Protein AF-A0A497QL38-F1 (afdb_monomer)

pLDDT: mean 92.39, std 6.49, range [60.69, 97.81]

Radius of gyration: 20.89 Å; Cα contacts (8 Å, |Δi|>4): 35; chains: 1; bounding box: 38×19×68 Å

Mean predicted aligned error: 4.7 Å

Structure (mmCIF, N/CA/C/O backbone):
data_AF-A0A497QL38-F1
#
_entry.id   AF-A0A497QL38-F1
#
loop_
_atom_site.group_PDB
_atom_site.id
_atom_site.type_symbol
_atom_site.label_atom_id
_atom_site.label_alt_id
_atom_site.label_comp_id
_atom_site.label_asym_id
_atom_site.label_entity_id
_atom_site.label_seq_id
_atom_site.pdbx_PDB_ins_code
_atom_site.Cartn_x
_atom_site.Cartn_y
_atom_site.Cartn_z
_atom_site.occupancy
_atom_site.B_iso_or_equiv
_atom_site.auth_seq_id
_atom_site.auth_comp_id
_atom_site.auth_asym_id
_atom_site.auth_atom_id
_atom_site.pdbx_PDB_model_num
ATOM 1 N N . MET A 1 1 ? -9.485 -15.155 18.826 1.00 60.69 1 MET A N 1
ATOM 2 C CA . MET A 1 1 ? -8.903 -13.821 18.546 1.00 60.69 1 MET A CA 1
ATOM 3 C C . MET A 1 1 ? -9.955 -12.749 18.734 1.00 60.69 1 MET A C 1
ATOM 5 O O . MET A 1 1 ? -11.055 -12.880 18.198 1.00 60.69 1 MET A O 1
ATOM 9 N N . LYS A 1 2 ? -9.629 -11.693 19.480 1.00 82.69 2 LYS A N 1
ATOM 10 C CA . LYS A 1 2 ? -10.497 -10.520 19.619 1.00 82.69 2 LYS A CA 1
ATOM 11 C C . LYS A 1 2 ? -10.537 -9.746 18.298 1.00 82.69 2 LYS A C 1
ATOM 13 O O . LYS A 1 2 ? -9.587 -9.730 17.519 1.00 82.69 2 LYS A O 1
ATOM 18 N N . LYS A 1 3 ? -11.655 -9.071 18.027 1.00 86.50 3 LYS A N 1
ATOM 19 C CA . LYS A 1 3 ? -11.841 -8.284 16.793 1.00 86.50 3 LYS A CA 1
ATOM 20 C C . LYS A 1 3 ? -10.783 -7.179 16.632 1.00 86.50 3 LYS A C 1
ATOM 22 O O . LYS A 1 3 ? -10.414 -6.865 15.505 1.00 86.50 3 LYS A O 1
ATOM 27 N N . SER A 1 4 ? -10.301 -6.606 17.735 1.00 88.31 4 SER A N 1
ATOM 28 C CA . SER A 1 4 ? -9.210 -5.623 17.766 1.00 88.31 4 SER A CA 1
ATOM 29 C C . SER A 1 4 ? -7.870 -6.225 17.332 1.00 88.31 4 SER A C 1
ATOM 31 O O . SER A 1 4 ? -7.221 -5.654 16.462 1.00 88.31 4 SER A O 1
ATOM 33 N N . GLU A 1 5 ? -7.512 -7.405 17.843 1.00 90.81 5 GLU A N 1
ATOM 34 C CA . GLU A 1 5 ? -6.295 -8.142 17.460 1.00 90.81 5 GLU A CA 1
ATOM 35 C C . GLU A 1 5 ? -6.280 -8.442 15.956 1.00 90.81 5 GLU A C 1
ATOM 37 O O . GLU A 1 5 ? -5.297 -8.167 15.273 1.00 90.81 5 GLU A O 1
ATOM 42 N N . LYS A 1 6 ? -7.409 -8.906 15.397 1.00 93.25 6 LYS A N 1
ATOM 43 C CA . LYS A 1 6 ? -7.525 -9.159 13.949 1.00 93.25 6 LYS A CA 1
ATOM 44 C C . LYS A 1 6 ? -7.336 -7.882 13.119 1.00 93.25 6 LYS A C 1
ATOM 46 O O . LYS A 1 6 ? -6.722 -7.909 12.058 1.00 93.25 6 LYS A O 1
ATOM 51 N N . LEU A 1 7 ? -7.850 -6.744 13.590 1.00 93.12 7 LEU A N 1
ATOM 52 C CA . LEU A 1 7 ? -7.652 -5.455 12.918 1.00 93.12 7 LEU A CA 1
ATOM 53 C C . LEU A 1 7 ? -6.198 -4.964 13.024 1.00 93.12 7 LEU A C 1
ATOM 55 O O . LEU A 1 7 ? -5.704 -4.359 12.076 1.00 93.12 7 LEU A O 1
ATOM 59 N N . GLN A 1 8 ? -5.503 -5.242 14.130 1.00 93.25 8 GLN A N 1
ATOM 60 C CA . GLN A 1 8 ? -4.076 -4.943 14.287 1.00 93.25 8 GLN A CA 1
ATOM 61 C C . GLN A 1 8 ? -3.208 -5.806 13.363 1.00 93.25 8 GLN A C 1
ATOM 63 O O . GLN A 1 8 ? -2.353 -5.262 12.669 1.00 93.25 8 GLN A O 1
ATOM 68 N N . GLN A 1 9 ? -3.486 -7.110 13.267 1.00 95.38 9 GLN A N 1
ATOM 69 C CA . GLN A 1 9 ? -2.826 -8.001 12.305 1.00 95.38 9 GLN A CA 1
ATOM 70 C C . GLN A 1 9 ? -3.037 -7.524 10.863 1.00 95.38 9 GLN A C 1
ATOM 72 O O . GLN A 1 9 ? -2.091 -7.465 10.081 1.00 95.38 9 GLN A O 1
ATOM 77 N N . ASN A 1 10 ? -4.255 -7.095 10.517 1.00 94.62 10 ASN A N 1
ATOM 78 C CA . ASN A 1 10 ? -4.527 -6.528 9.196 1.00 94.62 10 ASN A CA 1
ATOM 79 C C . ASN A 1 10 ? -3.714 -5.249 8.932 1.00 94.62 10 ASN A C 1
ATOM 81 O O . ASN A 1 10 ? -3.208 -5.079 7.826 1.00 94.62 10 ASN A O 1
ATOM 85 N N . LEU A 1 11 ? -3.552 -4.357 9.919 1.00 94.94 11 LEU A N 1
ATOM 86 C CA . LEU A 1 11 ? -2.675 -3.185 9.773 1.00 94.94 11 LEU A CA 1
ATOM 87 C C . LEU A 1 1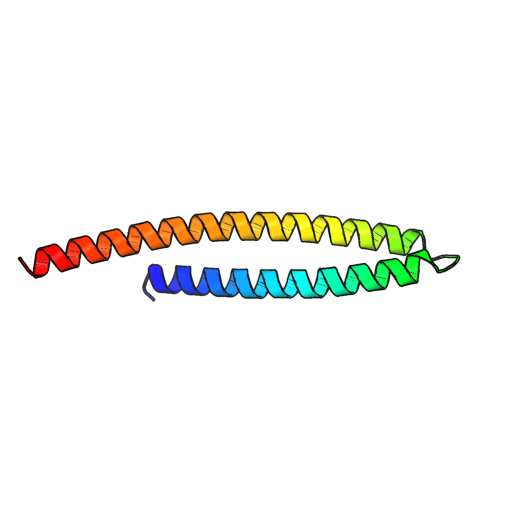1 ? -1.223 -3.589 9.534 1.00 94.94 11 LEU A C 1
ATOM 89 O O . LEU A 1 11 ? -0.547 -2.976 8.712 1.00 94.94 11 LEU A O 1
ATOM 93 N N . GLU A 1 12 ? -0.736 -4.601 10.244 1.00 96.44 12 GLU A N 1
ATOM 94 C CA . GLU A 1 12 ? 0.625 -5.091 10.067 1.00 96.44 12 GLU A CA 1
ATOM 95 C C . GLU A 1 12 ? 0.835 -5.681 8.667 1.00 96.44 12 GLU A C 1
ATOM 97 O O . GLU A 1 12 ? 1.819 -5.357 8.002 1.00 96.44 12 GLU A O 1
ATOM 102 N N . LEU A 1 13 ? -0.125 -6.465 8.171 1.00 96.88 13 LEU A N 1
ATOM 103 C CA . LEU A 1 13 ? -0.109 -6.982 6.802 1.00 96.88 13 LEU A CA 1
ATOM 104 C C . LEU A 1 13 ? -0.104 -5.853 5.764 1.00 96.88 13 LEU A C 1
ATOM 106 O O . LEU A 1 13 ? 0.698 -5.884 4.831 1.00 96.88 13 LEU A O 1
ATOM 110 N N . LEU A 1 14 ? -0.942 -4.828 5.945 1.00 96.50 14 LEU A N 1
ATOM 111 C CA . LEU A 1 14 ? -0.965 -3.658 5.063 1.00 96.50 14 LEU A CA 1
ATOM 112 C C . LEU A 1 14 ? 0.370 -2.900 5.077 1.00 96.50 14 LEU A C 1
ATOM 114 O O . LEU A 1 14 ? 0.848 -2.504 4.015 1.00 96.50 14 LEU A O 1
ATOM 118 N N . LYS A 1 15 ? 1.014 -2.755 6.243 1.00 96.25 15 LYS A N 1
ATOM 119 C CA . LYS A 1 15 ? 2.357 -2.160 6.355 1.00 96.25 15 LYS A CA 1
ATOM 120 C C . LYS A 1 15 ? 3.410 -2.983 5.617 1.00 96.25 15 LYS A C 1
ATOM 122 O O . LYS A 1 15 ? 4.190 -2.426 4.852 1.00 96.25 15 LYS A O 1
ATOM 127 N N . ARG A 1 16 ? 3.412 -4.309 5.793 1.00 97.50 16 ARG A N 1
ATOM 128 C CA . ARG A 1 16 ? 4.326 -5.208 5.067 1.00 97.50 16 ARG A CA 1
ATOM 129 C C . ARG A 1 16 ? 4.124 -5.093 3.554 1.00 97.50 16 ARG A C 1
ATOM 131 O O . ARG A 1 16 ? 5.104 -4.981 2.821 1.00 97.50 16 ARG A O 1
ATOM 138 N N . LYS A 1 17 ? 2.868 -5.041 3.091 1.00 97.06 17 LYS A N 1
ATOM 139 C CA . LYS A 1 17 ? 2.542 -4.837 1.672 1.00 97.06 17 LYS A CA 1
ATOM 140 C C . LYS A 1 17 ? 3.015 -3.469 1.166 1.00 97.06 17 LYS A C 1
ATOM 142 O O . LYS A 1 17 ? 3.581 -3.395 0.080 1.00 97.06 17 LYS A O 1
ATOM 147 N N . MET A 1 18 ? 2.843 -2.405 1.951 1.00 97.19 18 MET A N 1
ATOM 148 C CA . MET A 1 18 ? 3.332 -1.067 1.599 1.00 97.19 18 MET A CA 1
ATOM 149 C C . MET A 1 18 ? 4.856 -1.050 1.421 1.00 97.19 18 MET A C 1
ATOM 151 O O . MET A 1 18 ? 5.347 -0.576 0.397 1.00 97.19 18 MET A O 1
ATOM 155 N N . ASN A 1 19 ? 5.592 -1.641 2.365 1.00 97.56 19 ASN A N 1
ATOM 156 C CA . ASN A 1 19 ? 7.051 -1.740 2.299 1.00 97.56 19 ASN A CA 1
ATOM 157 C C . ASN A 1 19 ? 7.510 -2.544 1.075 1.00 97.56 19 ASN A C 1
ATOM 159 O O . ASN A 1 19 ? 8.464 -2.166 0.398 1.00 97.56 19 ASN A O 1
ATOM 163 N N . HIS A 1 20 ? 6.817 -3.642 0.758 1.00 97.19 20 HIS A N 1
ATOM 164 C CA . HIS A 1 20 ? 7.105 -4.428 -0.439 1.00 97.19 20 HIS A CA 1
ATOM 165 C C . HIS A 1 20 ? 6.942 -3.593 -1.717 1.00 97.19 20 HIS A C 1
ATOM 167 O O . HIS A 1 20 ? 7.858 -3.538 -2.536 1.00 97.19 20 HIS A O 1
ATOM 173 N N . LEU A 1 21 ? 5.828 -2.866 -1.841 1.00 97.31 21 LEU A N 1
ATOM 174 C CA . LEU A 1 21 ? 5.561 -1.983 -2.978 1.00 97.31 21 LEU A CA 1
ATOM 175 C C . LEU A 1 21 ? 6.558 -0.819 -3.077 1.00 97.31 21 LEU A C 1
ATOM 177 O O . LEU A 1 21 ? 6.858 -0.352 -4.171 1.00 97.31 21 LEU A O 1
ATOM 181 N N . GLU A 1 22 ? 7.080 -0.311 -1.959 1.00 96.62 22 GLU A N 1
ATOM 182 C CA . GLU A 1 22 ? 8.169 0.674 -1.957 1.00 96.62 22 GLU A CA 1
ATOM 183 C C . GLU A 1 22 ? 9.474 0.113 -2.504 1.00 96.62 22 GLU A C 1
ATOM 185 O O . GLU A 1 22 ? 10.107 0.756 -3.346 1.00 96.62 22 GLU A O 1
ATOM 190 N N . THR A 1 23 ? 9.855 -1.083 -2.069 1.00 97.81 23 THR A N 1
ATOM 191 C CA . THR A 1 23 ? 11.038 -1.775 -2.584 1.00 97.81 23 THR A CA 1
ATOM 192 C C . THR A 1 23 ? 10.891 -2.071 -4.074 1.00 97.81 23 THR A C 1
ATOM 194 O O . THR A 1 23 ? 11.798 -1.780 -4.855 1.00 97.81 23 THR A O 1
ATOM 197 N N . GLU A 1 24 ? 9.731 -2.575 -4.495 1.00 96.69 24 GLU A N 1
ATOM 198 C CA . GLU A 1 24 ? 9.454 -2.864 -5.900 1.00 96.69 24 GLU A CA 1
ATOM 199 C C . GLU A 1 24 ? 9.465 -1.592 -6.758 1.00 96.69 24 GLU A C 1
ATOM 201 O O . GLU A 1 24 ? 10.096 -1.572 -7.816 1.00 96.69 24 GLU A O 1
ATOM 206 N N . GLN A 1 25 ? 8.860 -0.500 -6.279 1.00 97.19 25 GLN A N 1
ATOM 207 C CA . GLN A 1 25 ? 8.882 0.789 -6.971 1.00 97.19 25 GLN A CA 1
ATOM 208 C C . GLN A 1 25 ? 10.312 1.300 -7.172 1.00 97.19 25 GLN A C 1
ATOM 210 O O . GLN A 1 25 ? 10.645 1.759 -8.264 1.00 97.19 25 GLN A O 1
ATOM 215 N N . LYS A 1 26 ? 11.165 1.219 -6.141 1.00 97.06 26 LYS A N 1
ATOM 216 C CA . LYS A 1 26 ? 12.578 1.618 -6.239 1.00 97.06 26 LYS A CA 1
ATOM 217 C C . LYS A 1 26 ? 13.324 0.761 -7.261 1.00 97.06 26 LYS A C 1
ATOM 219 O O . LYS A 1 26 ? 14.035 1.310 -8.101 1.00 97.06 26 LYS A O 1
ATOM 224 N N . ARG A 1 27 ? 13.123 -0.562 -7.233 1.00 97.50 27 ARG A N 1
ATOM 225 C CA . ARG A 1 27 ? 13.732 -1.495 -8.194 1.00 97.50 27 ARG A CA 1
ATOM 226 C C . ARG A 1 27 ? 13.332 -1.158 -9.631 1.00 97.50 27 ARG A C 1
ATOM 228 O O . ARG A 1 27 ? 14.203 -0.973 -10.475 1.00 97.50 27 ARG A O 1
ATOM 235 N N . LEU A 1 28 ? 12.032 -1.016 -9.886 1.00 95.56 28 LEU A N 1
ATOM 236 C CA . LEU A 1 28 ? 11.494 -0.689 -11.207 1.00 95.56 28 LEU A CA 1
ATOM 237 C C . LEU A 1 28 ? 11.943 0.695 -11.688 1.00 95.56 28 LEU A C 1
ATOM 239 O O . LEU A 1 28 ? 12.263 0.861 -12.859 1.00 95.56 28 LEU A O 1
ATOM 243 N N . ALA A 1 29 ? 12.028 1.692 -10.804 1.00 94.56 29 ALA A N 1
ATOM 244 C CA . ALA A 1 29 ? 12.531 3.015 -11.170 1.00 94.56 29 ALA A CA 1
ATOM 245 C C . ALA A 1 29 ? 14.000 2.969 -11.630 1.00 94.56 29 ALA A C 1
ATOM 247 O O . ALA A 1 29 ? 14.368 3.656 -12.585 1.00 94.56 29 ALA A O 1
ATOM 248 N N . THR A 1 30 ? 14.833 2.147 -10.986 1.00 95.12 30 THR A N 1
ATOM 249 C CA . THR A 1 30 ? 16.217 1.903 -11.419 1.00 95.12 30 THR A CA 1
ATOM 250 C C . THR A 1 30 ? 16.256 1.154 -12.749 1.00 95.12 30 THR A C 1
ATOM 252 O O . THR A 1 30 ? 16.959 1.577 -13.666 1.00 95.12 30 THR A O 1
ATOM 255 N N . GLU A 1 31 ? 15.458 0.096 -12.896 1.00 94.00 31 GLU A N 1
ATOM 256 C CA . GLU A 1 31 ? 15.379 -0.692 -14.130 1.00 94.00 31 GLU A CA 1
ATOM 257 C C . GLU A 1 31 ? 14.931 0.161 -15.324 1.00 94.00 31 GLU A C 1
ATOM 259 O O . GLU A 1 31 ? 15.542 0.106 -16.392 1.00 94.00 31 GLU A O 1
ATOM 264 N N . LYS A 1 32 ? 13.944 1.044 -15.121 1.00 93.62 32 LYS A N 1
ATOM 265 C CA . LYS A 1 32 ? 13.476 1.989 -16.138 1.00 93.62 32 LYS A CA 1
ATOM 266 C C . LYS A 1 32 ? 14.615 2.855 -16.664 1.00 93.62 32 LYS A C 1
ATOM 268 O O . LYS A 1 32 ? 14.728 3.017 -17.873 1.00 93.62 32 LYS A O 1
ATOM 273 N N . LYS A 1 33 ? 15.462 3.395 -15.778 1.00 91.94 33 LYS A N 1
ATOM 274 C CA . LYS A 1 33 ? 16.599 4.253 -16.164 1.00 91.94 33 LYS A CA 1
ATOM 275 C C . LYS A 1 33 ? 17.615 3.509 -17.026 1.00 91.94 33 LYS A C 1
ATOM 277 O O . LYS A 1 33 ? 18.188 4.102 -17.937 1.00 91.94 33 LYS A O 1
ATOM 282 N N . VAL A 1 34 ? 17.846 2.230 -16.734 1.00 92.62 34 VAL A N 1
ATOM 283 C CA . VAL A 1 34 ? 18.748 1.383 -17.525 1.00 92.62 34 VAL A CA 1
ATOM 284 C C . VAL A 1 34 ? 18.128 1.108 -18.893 1.00 92.62 34 VAL A C 1
ATOM 286 O O . VAL A 1 34 ? 18.759 1.363 -19.916 1.00 92.62 34 VAL A O 1
ATOM 289 N N . LYS A 1 35 ? 16.865 0.666 -18.927 1.00 89.31 35 LYS A N 1
ATOM 290 C CA . LYS A 1 35 ? 16.156 0.333 -20.171 1.00 89.31 35 LYS A CA 1
ATOM 291 C C . LYS A 1 35 ? 15.948 1.549 -21.071 1.00 89.31 35 LYS A C 1
ATOM 293 O O . LYS A 1 35 ? 16.156 1.445 -22.271 1.00 89.31 35 LYS A O 1
ATOM 298 N N . SER A 1 36 ? 15.664 2.727 -20.517 1.00 86.12 36 SER A N 1
ATOM 299 C CA . SER A 1 36 ? 15.500 3.956 -21.306 1.00 86.12 36 SER A CA 1
ATOM 300 C C . SER A 1 36 ? 16.776 4.412 -22.018 1.00 86.12 36 SER A C 1
ATOM 302 O O . SER A 1 36 ? 16.693 5.190 -22.961 1.00 86.12 36 SER A O 1
ATOM 304 N N . ARG A 1 37 ? 17.952 3.976 -21.549 1.00 88.81 37 ARG A N 1
ATOM 305 C CA . ARG A 1 37 ? 19.250 4.285 -22.168 1.00 88.81 37 ARG A CA 1
ATOM 306 C C . ARG A 1 37 ? 19.677 3.243 -23.203 1.00 88.81 37 ARG A C 1
ATOM 308 O O . ARG A 1 37 ? 20.617 3.490 -23.949 1.00 88.81 37 ARG A O 1
ATOM 315 N N . ALA A 1 38 ? 19.019 2.086 -23.242 1.00 88.81 38 ALA A N 1
ATOM 316 C CA . ALA A 1 38 ? 19.310 1.043 -24.212 1.00 88.81 38 ALA A CA 1
AT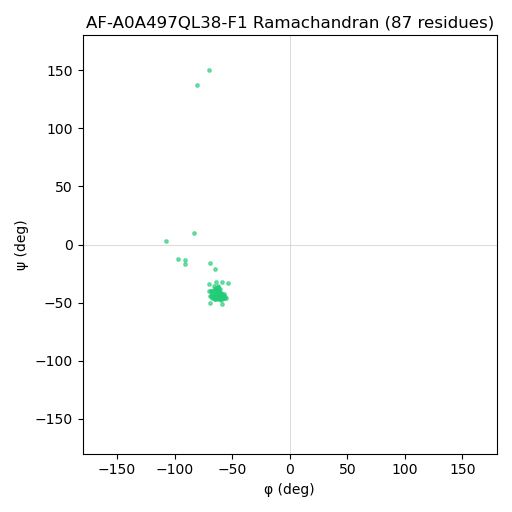OM 317 C C . ALA A 1 38 ? 18.633 1.359 -25.554 1.00 88.81 38 ALA A C 1
ATOM 319 O O . ALA A 1 38 ? 17.457 1.717 -25.589 1.00 88.81 38 ALA A O 1
ATOM 320 N N . VAL A 1 39 ? 19.354 1.151 -26.660 1.00 82.50 39 VAL A N 1
ATOM 321 C CA . VAL A 1 39 ? 18.895 1.433 -28.037 1.00 82.50 39 VAL A CA 1
ATOM 322 C C . VAL A 1 39 ? 17.555 0.755 -28.365 1.00 82.50 39 VAL A C 1
ATOM 324 O O . VAL A 1 39 ? 16.721 1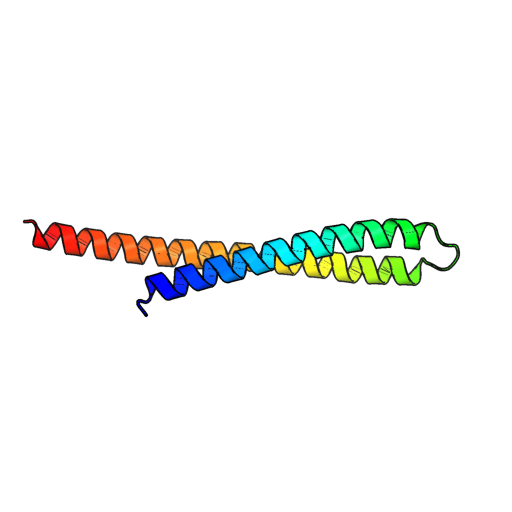.333 -29.057 1.00 82.50 39 VAL A O 1
ATOM 327 N N . HIS A 1 40 ? 17.303 -0.430 -27.802 1.00 83.62 40 HIS A N 1
ATOM 328 C CA . HIS A 1 40 ? 16.056 -1.178 -27.995 1.00 83.62 40 HIS A CA 1
ATOM 329 C C . HIS A 1 40 ? 15.124 -1.187 -26.773 1.00 83.62 40 HIS A C 1
ATOM 331 O O . HIS A 1 40 ? 14.059 -1.783 -26.843 1.00 83.62 40 HIS A O 1
ATOM 337 N N . GLY A 1 41 ? 15.466 -0.495 -25.681 1.00 85.75 41 GLY A N 1
ATOM 338 C CA . GLY A 1 41 ? 14.767 -0.625 -24.394 1.00 85.75 41 GLY A CA 1
ATOM 339 C C . GLY A 1 41 ? 13.490 0.211 -24.230 1.00 85.75 41 GLY A C 1
ATOM 340 O O . GLY A 1 41 ? 12.973 0.339 -23.117 1.00 85.75 41 GLY A O 1
ATOM 341 N N . LYS A 1 42 ? 12.990 0.837 -25.306 1.00 87.62 42 LYS A N 1
ATOM 342 C CA . LYS A 1 42 ? 11.836 1.753 -25.256 1.00 87.62 42 LYS A CA 1
ATOM 343 C C . LYS A 1 42 ? 10.537 1.031 -24.879 1.00 87.62 42 LYS A C 1
ATOM 345 O O . LYS A 1 42 ? 9.754 1.582 -24.108 1.00 87.62 42 LYS A O 1
ATOM 350 N N . LYS A 1 43 ? 10.321 -0.190 -25.387 1.00 90.69 43 LYS A N 1
ATOM 351 C CA . LYS A 1 43 ? 9.126 -0.993 -25.067 1.00 90.69 43 LYS A CA 1
ATOM 352 C C . LYS A 1 43 ? 9.151 -1.449 -23.607 1.00 90.69 43 LYS A C 1
ATOM 354 O O . LYS A 1 43 ? 8.169 -1.276 -22.892 1.00 90.69 43 LYS A O 1
ATOM 359 N N . GLU A 1 44 ? 10.296 -1.928 -23.131 1.00 90.31 44 GLU A N 1
ATOM 360 C CA . GLU A 1 44 ? 10.491 -2.366 -21.749 1.00 90.31 44 GLU A CA 1
ATOM 361 C C . GLU A 1 44 ? 10.341 -1.203 -20.762 1.00 90.31 44 GLU A C 1
ATOM 363 O O . GLU A 1 44 ? 9.727 -1.358 -19.707 1.00 90.31 44 GLU A O 1
ATOM 368 N N . ALA A 1 45 ? 10.839 -0.011 -21.106 1.00 92.06 45 ALA A N 1
ATOM 369 C CA . ALA A 1 45 ? 10.646 1.184 -20.287 1.00 92.06 45 ALA A CA 1
ATOM 370 C C . ALA A 1 45 ? 9.159 1.573 -20.157 1.00 92.06 45 ALA A C 1
ATOM 372 O O . ALA A 1 45 ? 8.733 2.010 -19.085 1.00 92.06 45 ALA A O 1
ATOM 373 N N . GLU A 1 46 ? 8.361 1.384 -21.212 1.00 93.06 46 GLU A N 1
ATOM 374 C CA . GLU A 1 46 ? 6.915 1.637 -21.190 1.00 9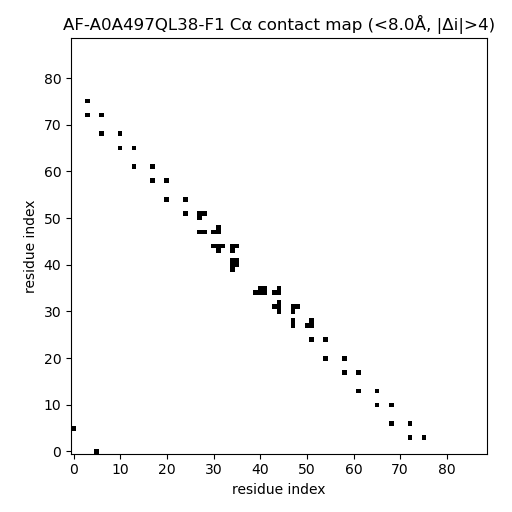3.06 46 GLU A CA 1
ATOM 375 C C . GLU A 1 46 ? 6.157 0.604 -20.337 1.00 93.06 46 GLU A C 1
ATOM 377 O O . GLU A 1 46 ? 5.250 0.954 -19.577 1.00 93.06 46 GLU A O 1
ATOM 382 N N . GLU A 1 47 ? 6.543 -0.671 -20.407 1.00 94.44 47 GLU A N 1
ATOM 383 C CA . GLU A 1 47 ? 5.991 -1.714 -19.535 1.00 94.44 47 GLU A CA 1
ATOM 384 C C . GLU A 1 47 ? 6.302 -1.450 -18.061 1.00 94.44 47 GLU A C 1
ATOM 386 O O . GLU A 1 47 ? 5.428 -1.594 -17.198 1.00 94.44 47 GLU A O 1
ATOM 391 N N . ILE A 1 48 ? 7.524 -1.005 -17.764 1.00 94.69 48 ILE A N 1
ATOM 392 C CA . ILE A 1 48 ? 7.910 -0.603 -16.412 1.00 94.69 48 ILE A CA 1
ATOM 393 C C . ILE A 1 48 ? 7.065 0.590 -15.942 1.00 94.69 48 ILE A C 1
ATOM 395 O O . ILE A 1 48 ? 6.621 0.603 -14.793 1.00 94.69 48 ILE A O 1
ATOM 399 N N . ASP A 1 49 ? 6.745 1.546 -16.817 1.00 94.06 49 ASP A N 1
ATOM 400 C CA . ASP A 1 49 ? 5.838 2.650 -16.479 1.00 94.06 49 ASP A CA 1
ATOM 401 C C . ASP A 1 49 ? 4.416 2.191 -16.151 1.00 94.06 49 ASP A C 1
ATOM 403 O O . ASP A 1 49 ? 3.801 2.707 -15.211 1.00 94.06 49 ASP A O 1
ATOM 407 N N . LYS A 1 50 ? 3.890 1.194 -16.870 1.00 96.31 50 LYS A N 1
ATOM 408 C CA . LYS A 1 50 ? 2.585 0.590 -16.552 1.00 96.31 50 LYS A CA 1
ATOM 409 C C . LYS A 1 50 ? 2.611 -0.061 -15.166 1.00 96.31 50 LYS A C 1
ATOM 411 O O . LYS A 1 50 ? 1.701 0.174 -14.367 1.00 96.31 50 LYS A O 1
ATOM 416 N N . LYS A 1 51 ? 3.683 -0.790 -14.836 1.00 96.19 51 LYS A N 1
ATOM 417 C CA . LYS A 1 51 ? 3.881 -1.397 -13.506 1.00 96.19 51 LYS A CA 1
ATOM 418 C C . LYS A 1 51 ? 3.995 -0.340 -12.402 1.00 96.19 51 LYS A C 1
ATOM 420 O O . LYS A 1 51 ? 3.328 -0.452 -11.377 1.00 96.19 51 LYS A O 1
ATOM 425 N N . LEU A 1 52 ? 4.759 0.732 -12.621 1.00 96.56 52 LEU A N 1
ATOM 426 C CA . LEU A 1 52 ? 4.892 1.835 -11.662 1.00 96.56 52 LEU A CA 1
ATOM 427 C C . LEU A 1 52 ? 3.551 2.537 -11.396 1.00 96.56 52 LEU A C 1
ATOM 429 O O . LEU A 1 52 ? 3.224 2.810 -10.239 1.00 96.56 52 LEU A O 1
ATOM 433 N N . LYS A 1 53 ? 2.741 2.781 -12.436 1.00 96.75 53 LYS A N 1
ATOM 434 C CA . LYS A 1 53 ? 1.379 3.324 -12.279 1.00 96.75 53 LYS A CA 1
ATOM 435 C C . LYS A 1 53 ? 0.496 2.396 -11.444 1.00 96.75 53 LYS A C 1
ATOM 437 O O . LYS A 1 53 ? -0.212 2.872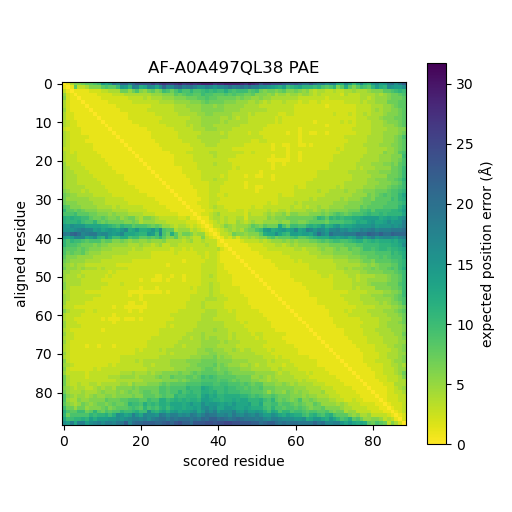 -10.558 1.00 96.75 53 LYS A O 1
ATOM 442 N N . HIS A 1 54 ? 0.566 1.086 -11.686 1.00 97.56 54 HIS A N 1
ATOM 443 C CA . HIS A 1 54 ? -0.173 0.100 -10.898 1.00 97.56 54 HIS A CA 1
ATOM 444 C C . HIS A 1 54 ? 0.225 0.141 -9.415 1.00 97.56 54 HIS A C 1
ATOM 446 O O . HIS A 1 54 ? -0.647 0.234 -8.551 1.00 97.56 54 HIS A O 1
ATOM 452 N N . ILE A 1 55 ? 1.527 0.187 -9.111 1.00 96.88 55 ILE A N 1
ATOM 453 C CA . ILE A 1 55 ? 2.026 0.293 -7.732 1.00 96.88 55 ILE A CA 1
ATOM 454 C C . ILE A 1 55 ? 1.469 1.538 -7.031 1.00 96.88 55 ILE A C 1
ATOM 456 O O . ILE A 1 55 ? 1.015 1.450 -5.892 1.00 96.88 55 ILE A O 1
ATOM 460 N N . VAL A 1 56 ? 1.453 2.697 -7.696 1.00 96.81 56 VAL A N 1
ATOM 461 C CA . VAL A 1 56 ? 0.895 3.932 -7.114 1.00 96.81 56 VAL A CA 1
ATOM 462 C C . VAL A 1 56 ? -0.586 3.764 -6.756 1.00 96.81 56 VAL A C 1
ATOM 464 O O . VAL A 1 56 ? -1.013 4.178 -5.673 1.00 96.81 56 VAL A O 1
ATOM 467 N N . LEU A 1 57 ? -1.372 3.126 -7.629 1.00 97.75 57 LEU A N 1
ATOM 468 C CA . LEU A 1 57 ? -2.784 2.845 -7.362 1.00 97.75 57 LEU A CA 1
ATOM 469 C C . LEU A 1 57 ? -2.962 1.886 -6.179 1.00 97.75 57 LEU A C 1
ATOM 471 O O . LEU A 1 57 ? -3.818 2.127 -5.324 1.00 97.75 57 LEU A O 1
ATOM 475 N N . GLU A 1 58 ? -2.143 0.839 -6.085 1.00 97.06 58 GLU A N 1
ATOM 476 C CA . GLU A 1 58 ? -2.182 -0.089 -4.954 1.00 97.06 58 GLU A CA 1
ATOM 477 C C . GLU A 1 58 ? -1.822 0.587 -3.631 1.00 97.06 58 GLU A C 1
ATOM 479 O O . GLU A 1 58 ? -2.551 0.429 -2.649 1.00 97.06 58 GLU A O 1
ATOM 484 N N . LYS A 1 59 ? -0.764 1.404 -3.601 1.00 97.12 59 LYS A N 1
ATOM 485 C CA . LYS A 1 59 ? -0.391 2.180 -2.408 1.00 97.12 59 LYS A CA 1
ATOM 486 C C . LYS A 1 59 ? -1.533 3.078 -1.944 1.00 97.12 59 LYS A C 1
ATOM 488 O O . LYS A 1 59 ? -1.839 3.134 -0.753 1.00 97.12 59 LYS A O 1
ATOM 493 N N . ARG A 1 60 ? -2.223 3.738 -2.881 1.00 97.31 60 ARG A N 1
ATOM 494 C CA . ARG A 1 60 ? -3.395 4.568 -2.566 1.00 97.31 60 ARG A CA 1
ATOM 495 C C . ARG A 1 60 ? -4.533 3.748 -1.956 1.00 97.31 60 ARG A C 1
ATOM 497 O O . ARG A 1 60 ? -5.159 4.215 -1.004 1.00 97.31 60 ARG A O 1
ATOM 504 N N . ARG A 1 61 ? -4.794 2.539 -2.466 1.00 97.06 61 ARG A N 1
ATOM 505 C CA . ARG A 1 61 ? -5.792 1.619 -1.889 1.00 97.06 61 ARG A CA 1
ATOM 506 C C . ARG A 1 61 ? -5.413 1.207 -0.465 1.00 97.06 61 ARG A C 1
ATOM 508 O O . ARG A 1 61 ? -6.247 1.334 0.427 1.00 97.06 61 ARG A O 1
ATOM 515 N N . ILE A 1 62 ? -4.15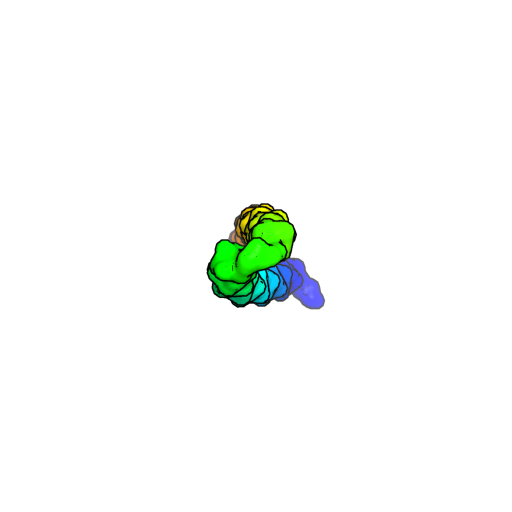4 0.829 -0.234 1.00 96.88 62 ILE A N 1
ATOM 516 C CA . ILE A 1 62 ? -3.646 0.456 1.096 1.00 96.88 62 ILE A CA 1
ATOM 517 C C . ILE A 1 62 ? -3.855 1.591 2.106 1.00 96.88 62 ILE A C 1
ATOM 519 O O . ILE A 1 62 ? -4.384 1.349 3.188 1.00 96.88 62 ILE A O 1
ATOM 523 N N . LEU A 1 63 ? -3.530 2.840 1.749 1.00 95.94 63 LEU A N 1
ATOM 524 C CA . LEU A 1 63 ? -3.737 3.997 2.635 1.00 95.94 63 LEU A CA 1
ATOM 525 C C . LEU A 1 63 ? -5.215 4.204 3.001 1.00 95.94 63 LEU A C 1
ATOM 527 O O . LEU A 1 63 ? -5.547 4.551 4.138 1.00 95.94 63 LEU A O 1
ATOM 531 N N . GLN A 1 64 ? -6.125 3.988 2.048 1.00 97.06 64 GLN A N 1
ATOM 532 C CA . GLN A 1 64 ? -7.563 4.081 2.305 1.00 97.06 64 GLN A CA 1
ATOM 533 C C . GLN A 1 64 ? -8.047 2.968 3.241 1.00 97.06 64 GLN A C 1
ATOM 535 O O . GLN A 1 64 ? -8.846 3.229 4.146 1.00 97.06 64 GLN A O 1
ATOM 540 N N . GLU A 1 65 ? -7.574 1.739 3.047 1.00 96.12 65 GLU A N 1
ATOM 541 C CA . GLU A 1 65 ? -7.889 0.610 3.926 1.00 96.12 65 GLU A CA 1
ATOM 542 C C . GLU A 1 65 ? -7.329 0.814 5.334 1.00 96.12 65 GLU A C 1
ATOM 544 O O . GLU A 1 65 ? -8.051 0.628 6.317 1.00 96.12 65 GLU A O 1
ATOM 549 N N . GLU A 1 66 ? -6.093 1.298 5.442 1.00 95.50 66 GLU A N 1
ATOM 550 C CA . GLU A 1 66 ? -5.453 1.633 6.709 1.00 95.50 66 GLU A CA 1
ATOM 551 C C . GLU A 1 66 ? -6.281 2.665 7.487 1.00 95.50 66 GLU A C 1
ATOM 553 O O . GLU A 1 66 ? -6.574 2.469 8.671 1.00 95.50 66 GLU A O 1
ATOM 558 N N . LYS A 1 67 ? -6.745 3.730 6.817 1.00 96.50 67 LYS A N 1
ATOM 559 C CA . LYS A 1 67 ? -7.617 4.749 7.422 1.00 96.50 67 LYS A CA 1
ATOM 560 C C . LYS A 1 67 ? -8.915 4.138 7.960 1.00 96.50 67 LYS A C 1
ATOM 562 O O . LYS A 1 67 ? -9.298 4.420 9.098 1.00 96.50 67 LYS A O 1
ATOM 567 N N . LYS A 1 68 ? -9.571 3.267 7.183 1.00 96.50 68 LYS A N 1
ATOM 568 C CA . LYS A 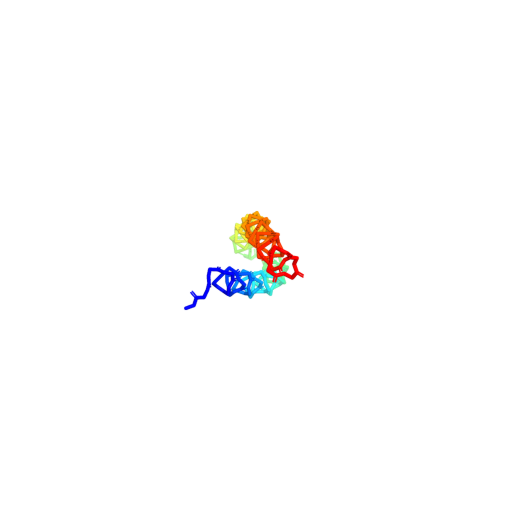1 68 ? -10.804 2.572 7.600 1.00 96.50 68 LYS A CA 1
ATOM 569 C C . LYS A 1 68 ? -10.564 1.668 8.811 1.00 96.50 68 LYS A C 1
ATOM 571 O O . LYS A 1 68 ? -11.395 1.619 9.718 1.00 96.50 68 LYS A O 1
ATOM 576 N N . ILE A 1 69 ? -9.442 0.950 8.845 1.00 95.06 69 ILE A N 1
ATOM 577 C CA . ILE A 1 69 ? -9.108 0.060 9.962 1.00 95.06 69 ILE A CA 1
ATOM 578 C C . ILE A 1 69 ? -8.792 0.864 11.228 1.00 95.06 69 ILE A C 1
ATOM 580 O O . ILE A 1 69 ? -9.329 0.541 12.288 1.00 95.06 69 ILE A O 1
ATOM 584 N N . LYS A 1 70 ? -8.009 1.947 11.124 1.00 94.19 70 LYS A N 1
ATOM 585 C CA . LYS A 1 70 ? -7.716 2.847 12.253 1.00 94.19 70 LYS A CA 1
ATOM 586 C C . LYS A 1 70 ? -8.989 3.432 12.867 1.00 94.19 70 LYS A C 1
ATOM 588 O O . LYS A 1 70 ? -9.139 3.414 14.085 1.00 94.19 70 LYS A O 1
ATOM 593 N N . GLN A 1 71 ? -9.945 3.867 12.041 1.00 95.81 71 GLN A N 1
ATOM 59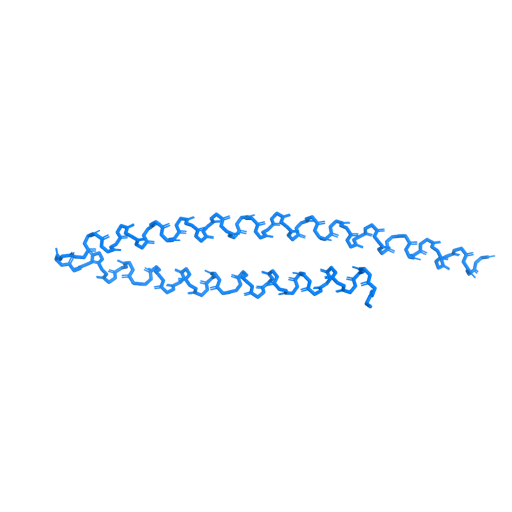4 C CA . GLN A 1 71 ? -11.249 4.342 12.522 1.00 95.81 71 GLN A CA 1
ATOM 595 C C . GLN A 1 71 ? -12.019 3.253 13.285 1.00 95.81 71 GLN A C 1
ATOM 597 O O . GLN A 1 71 ? -12.542 3.507 14.370 1.00 95.81 71 GLN A O 1
ATOM 602 N N . LYS A 1 72 ? -12.058 2.020 12.761 1.00 94.62 72 LYS A N 1
ATOM 603 C CA . LYS A 1 72 ? -12.717 0.889 13.439 1.00 94.62 72 LYS A CA 1
ATOM 604 C C . LYS A 1 72 ? -12.055 0.556 14.777 1.00 94.62 72 LYS A C 1
ATOM 606 O O . LYS A 1 72 ? -12.764 0.311 15.752 1.00 94.62 72 LYS A O 1
ATOM 611 N N . LEU A 1 73 ? -10.724 0.561 14.831 1.00 93.25 73 LEU A N 1
ATOM 612 C CA . LEU A 1 73 ? -9.964 0.335 16.062 1.00 93.25 73 LEU A CA 1
ATOM 613 C C . LEU A 1 73 ? -10.256 1.405 17.112 1.00 93.25 73 LEU A C 1
ATOM 615 O O . LEU A 1 73 ? -10.553 1.060 18.252 1.00 93.25 73 LEU A O 1
ATOM 619 N N . PHE A 1 74 ? -10.268 2.678 16.714 1.00 93.56 74 PHE A N 1
ATOM 620 C CA . PHE A 1 74 ? -10.588 3.785 17.612 1.00 93.56 74 PHE A CA 1
ATOM 621 C C . PHE A 1 74 ? -11.977 3.632 18.252 1.00 93.56 74 PHE A C 1
ATOM 623 O O . PHE A 1 74 ? -12.127 3.764 19.467 1.00 93.56 74 PHE A O 1
ATOM 630 N N . VAL A 1 75 ? -12.997 3.283 17.459 1.00 94.25 75 VAL A N 1
ATOM 631 C CA . VAL A 1 75 ? -14.358 3.055 17.975 1.00 94.25 75 VAL A CA 1
ATOM 632 C C . VAL A 1 75 ? -14.400 1.885 18.963 1.00 94.25 75 VAL A C 1
ATOM 634 O O . VAL A 1 75 ? -15.090 1.970 19.979 1.00 94.25 75 VAL A O 1
ATOM 637 N N . LEU A 1 76 ? -13.678 0.794 18.688 1.00 91.56 76 LEU A N 1
ATOM 638 C CA . LEU A 1 76 ? -13.610 -0.355 19.595 1.00 91.56 76 LEU A CA 1
ATOM 639 C C . LEU A 1 76 ? -12.936 0.013 20.922 1.00 91.56 76 LEU A C 1
ATOM 641 O O . LEU A 1 76 ? -13.517 -0.244 21.974 1.00 91.56 76 LEU A O 1
ATOM 645 N N . GLN A 1 77 ? -11.793 0.699 20.873 1.00 89.75 77 GLN A N 1
ATOM 646 C CA . GLN A 1 77 ? -11.075 1.168 22.062 1.00 89.75 77 GLN A CA 1
ATOM 647 C C . GLN A 1 77 ? -11.938 2.109 22.910 1.00 89.75 77 GLN A C 1
ATOM 649 O O . GLN A 1 77 ? -12.032 1.947 24.124 1.00 89.75 77 GLN A O 1
ATOM 654 N N . LYS A 1 78 ? -12.653 3.052 22.281 1.00 92.56 78 LYS A N 1
ATOM 655 C CA . LYS A 1 78 ? -13.579 3.949 22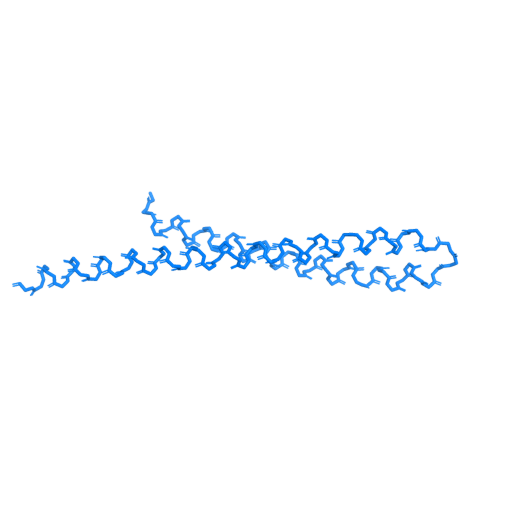.991 1.00 92.56 78 LYS A CA 1
ATOM 656 C C . LYS A 1 78 ? -14.724 3.198 23.674 1.00 92.56 78 LYS A C 1
ATOM 658 O O . LYS A 1 78 ? -15.150 3.592 24.758 1.00 92.56 78 LYS A O 1
ATOM 663 N N . LYS A 1 79 ? -15.235 2.122 23.066 1.00 90.56 79 LYS A N 1
ATOM 664 C CA . LYS A 1 79 ? -16.266 1.274 23.688 1.00 90.56 79 LYS A CA 1
ATOM 665 C C . LYS A 1 79 ? -15.719 0.497 24.885 1.00 90.56 79 LYS A C 1
ATOM 667 O O . LYS A 1 79 ? -16.424 0.384 25.884 1.00 90.56 79 LYS A O 1
ATOM 672 N N . GLU A 1 80 ? -14.498 -0.022 24.794 1.00 88.19 80 GLU A N 1
ATOM 673 C CA . GLU A 1 80 ? -13.837 -0.726 25.900 1.00 88.19 80 GLU A CA 1
ATOM 674 C C . GLU A 1 80 ? -13.570 0.215 27.082 1.00 88.19 80 GLU A C 1
ATOM 676 O O . GLU A 1 80 ? -13.995 -0.095 28.192 1.00 88.19 80 GLU A O 1
ATOM 681 N N . GLN A 1 81 ? -13.029 1.413 26.831 1.00 89.81 81 GLN A N 1
ATOM 682 C CA . GLN A 1 81 ? -12.814 2.446 27.858 1.00 89.81 81 GLN A CA 1
ATOM 683 C C . GLN A 1 81 ? -14.108 2.806 28.604 1.00 89.81 81 GLN A C 1
ATOM 685 O O . GLN A 1 81 ? -14.137 2.830 29.832 1.00 89.81 81 GLN A O 1
ATOM 690 N N . LYS A 1 82 ? -15.216 3.021 27.877 1.00 91.06 82 LYS A N 1
ATOM 691 C CA . LYS A 1 82 ? -16.522 3.310 28.496 1.00 91.06 82 LYS A CA 1
ATOM 692 C C . LYS A 1 82 ? -17.035 2.159 29.364 1.00 91.06 82 LYS A C 1
ATOM 694 O O . LYS A 1 82 ? -17.660 2.410 30.390 1.00 91.06 82 LYS A O 1
ATOM 699 N N . LYS A 1 83 ? -16.817 0.905 28.953 1.00 88.94 83 LYS A N 1
ATOM 700 C CA . LYS A 1 83 ? -17.202 -0.268 29.755 1.00 88.94 83 LYS A CA 1
ATOM 701 C C . LYS A 1 83 ? -16.359 -0.382 31.019 1.00 88.94 83 LYS A C 1
ATOM 703 O O . LYS A 1 83 ? -16.898 -0.730 32.059 1.00 88.94 83 LYS A O 1
ATOM 708 N N . GLU A 1 84 ? -15.065 -0.105 30.925 1.00 84.88 84 GLU A N 1
ATOM 709 C CA . GLU A 1 84 ? -14.154 -0.171 32.065 1.00 84.88 84 GLU A CA 1
ATOM 710 C C . GLU A 1 84 ? -14.457 0.921 33.096 1.00 84.88 84 GLU A C 1
ATOM 712 O O . GLU A 1 84 ? -14.501 0.641 34.289 1.00 84.88 84 GLU A O 1
ATOM 717 N N . GLN A 1 85 ? -14.777 2.136 32.646 1.00 86.00 85 GLN A N 1
ATOM 718 C CA . GLN A 1 85 ? -15.143 3.236 33.538 1.00 86.00 85 GLN A CA 1
ATOM 719 C C . GLN A 1 85 ? -16.461 2.983 34.285 1.00 86.00 85 GLN A C 1
ATOM 721 O O . GLN A 1 85 ? -16.560 3.294 35.463 1.00 86.00 85 GLN A O 1
ATOM 726 N N . LYS A 1 86 ? -17.441 2.331 33.641 1.00 86.19 86 LYS A N 1
ATOM 727 C CA . LYS A 1 86 ? -18.688 1.888 34.293 1.00 86.19 86 LYS A CA 1
ATOM 728 C C . LYS A 1 86 ? -18.515 0.750 35.304 1.00 86.19 86 LYS A C 1
ATOM 730 O O . LYS A 1 86 ? -19.455 0.471 36.025 1.00 86.19 86 LYS A O 1
ATOM 735 N N . LYS A 1 87 ? -17.384 0.037 35.293 1.00 80.62 87 LYS A N 1
ATOM 736 C CA . LYS A 1 87 ? -17.084 -1.019 36.275 1.00 80.62 87 LYS A CA 1
ATOM 737 C C . LYS A 1 87 ? -16.334 -0.495 37.501 1.00 80.62 87 LYS A C 1
ATOM 739 O O . LYS A 1 87 ? -16.217 -1.226 38.475 1.00 80.62 87 LYS A O 1
ATOM 744 N N . LYS A 1 88 ? -15.753 0.706 37.409 1.00 73.75 88 LYS A N 1
ATOM 745 C CA . LYS A 1 88 ? -14.977 1.352 38.481 1.00 73.75 88 LYS A CA 1
ATOM 746 C C . LYS A 1 88 ? -15.808 2.349 39.303 1.00 73.75 88 LYS A C 1
ATOM 748 O O . LYS A 1 88 ? -15.334 2.770 40.350 1.00 73.75 88 LYS A O 1
ATOM 753 N N . ASN A 1 89 ? -17.003 2.697 38.823 1.00 64.25 89 ASN A N 1
ATOM 754 C CA . ASN A 1 89 ? -18.023 3.488 39.515 1.00 64.25 89 ASN A CA 1
ATOM 755 C C . ASN A 1 89 ? -19.169 2.570 39.931 1.00 64.25 89 ASN A C 1
ATOM 757 O O . ASN A 1 89 ? -19.795 2.866 40.966 1.00 64.25 89 ASN A O 1
#

Solvent-accessible surface area (backbone atoms only — not comparable to full-atom values): 4848 Å² total; per-residue (Å²): 133,55,75,63,58,55,51,50,52,51,50,51,51,50,50,54,51,49,54,49,48,52,54,49,47,54,51,45,57,54,50,30,59,55,27,61,72,38,97,79,20,60,65,58,26,50,53,41,49,54,52,49,52,50,48,55,53,51,52,54,51,48,54,53,52,48,52,54,47,53,53,53,46,52,55,52,52,54,52,50,52,55,54,54,54,66,72,77,108

Nearest PDB structures (foldseek):
  3vkg-assembly2_A  TM=8.588E-01  e=1.899E+00  Dictyostelium discoideum
  3vkg-assembly3_B  TM=6.300E-01  e=1.464E+00  Dictyostelium discoideum
  6b87-assembly1_A-2  TM=8.808E-01  e=9.656E+00  synthetic construct
  8i21-assembly1_A  TM=4.214E-01  e=1.129E+00  Saccharomyces cerevisiae S288C
  5xns-assembly1_A  TM=4.803E-01  e=3.884E+00  Pyrococcus furiosus DSM 3638

Foldseek 3Di:
DDPLVVLVVVLVVLVVVLVVLVVVLVVLVVVLVVLVPDPNSPVVNVVSVVVNVVSVVVNVVSVVVNVVSVVVNVVVVVVVVVVVVVVVD

Secondary structure (DSSP, 8-state):
--HHHHHHHHHHHHHHHHHHHHHHHHHHHHHHHHHTTSTTTHHHHHHHHHHHHHHHHHHHHHHHHHHHHHHHHHHHHHHHHHHHHHHH-

Sequence (89 aa):
MKKSEKLQQNLELLKRKMNHLETEQKRLATEKKVKSRAVHGKKEAEEIDKKLKHIVLEKRRILQEEKKIKQKLFVLQKKEQKKEQKKKN